Protein AF-A0A7Z9J3K6-F1 (afdb_monomer)

Radius of gyration: 17.69 Å; Cα contacts (8 Å, |Δi|>4): 59; chains: 1; bounding box: 35×29×55 Å

pLDDT: mean 70.99, std 12.91, range [45.59, 91.25]

Foldseek 3Di:
DDDDPPPDDPPPPQDPWDWFAQPPPRDIDTDRCVVVVVDDQQDFDADPVRDTGGGSVVVVD

Secondary structure (DSSP, 8-state):
------------PPPPPEEEE-TTT--EEEE-TTTTTT--TTPEEE-TTS-EEEEGGGG--

Sequence (61 aa):
MERMEQSNSIEILPLPPTIIVCPDCSVPWSADYDDYSWMRKRDLLVCACGEVLCEVNELCD

Structure (mmCIF, N/CA/C/O backbone):
data_AF-A0A7Z9J3K6-F1
#
_entry.id   AF-A0A7Z9J3K6-F1
#
loop_
_atom_site.group_PDB
_atom_site.id
_atom_site.type_symbol
_atom_site.label_atom_id
_atom_site.label_alt_id
_atom_site.label_comp_id
_atom_site.label_asym_id
_atom_site.label_entity_id
_atom_site.label_seq_id
_atom_site.pdbx_PDB_ins_code
_atom_site.Cartn_x
_atom_site.Cartn_y
_atom_site.Cartn_z
_atom_site.occupancy
_atom_site.B_iso_or_equiv
_atom_site.auth_seq_id
_atom_site.auth_comp_id
_atom_site.auth_asym_id
_atom_site.auth_atom_id
_atom_site.pdbx_PDB_model_num
ATOM 1 N N . MET A 1 1 ? 23.945 -21.120 -42.776 1.00 45.59 1 MET A N 1
ATOM 2 C CA . MET A 1 1 ? 24.300 -19.942 -41.954 1.00 45.59 1 MET A CA 1
ATOM 3 C C . MET A 1 1 ? 23.047 -19.562 -41.196 1.00 45.59 1 MET A C 1
ATOM 5 O O . MET A 1 1 ? 22.229 -18.826 -41.719 1.00 45.59 1 MET A O 1
ATOM 9 N N . GLU A 1 2 ? 22.852 -20.145 -40.020 1.00 48.81 2 GLU A N 1
ATOM 10 C CA . GLU A 1 2 ? 21.651 -19.939 -39.211 1.00 48.81 2 GLU A CA 1
ATOM 11 C C . GLU A 1 2 ? 22.129 -19.464 -37.843 1.00 48.81 2 GLU A C 1
ATOM 13 O O . GLU A 1 2 ? 22.579 -20.254 -37.019 1.00 48.81 2 GLU A O 1
ATOM 18 N N . ARG A 1 3 ? 22.141 -18.146 -37.636 1.00 49.28 3 ARG A N 1
ATOM 19 C CA . ARG A 1 3 ? 22.295 -17.573 -36.298 1.00 49.28 3 ARG A CA 1
ATOM 20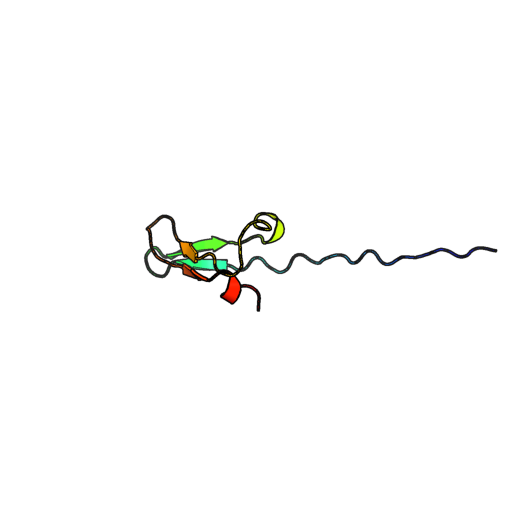 C C . ARG A 1 3 ? 20.898 -17.194 -35.837 1.00 49.28 3 ARG A C 1
ATOM 22 O O . ARG A 1 3 ? 20.391 -16.136 -36.185 1.00 49.28 3 ARG A O 1
ATOM 29 N N . MET A 1 4 ? 20.266 -18.128 -35.133 1.00 54.94 4 MET A N 1
ATOM 30 C CA . MET A 1 4 ? 19.069 -17.874 -34.340 1.00 54.94 4 MET A CA 1
ATOM 31 C C . MET A 1 4 ? 19.460 -16.923 -33.208 1.00 54.94 4 MET A C 1
ATOM 33 O O . MET A 1 4 ? 20.180 -17.314 -32.290 1.00 54.94 4 MET A O 1
ATOM 37 N N . GLU A 1 5 ? 19.024 -15.670 -33.290 1.00 57.28 5 GLU A N 1
ATOM 38 C CA . GLU A 1 5 ? 19.129 -14.720 -32.186 1.00 57.28 5 GLU A CA 1
ATOM 39 C C . GLU A 1 5 ? 18.021 -15.035 -31.176 1.00 57.28 5 GLU A C 1
ATOM 41 O O . GLU A 1 5 ? 16.908 -14.523 -31.247 1.00 57.28 5 GLU A O 1
ATOM 46 N N . GLN A 1 6 ? 18.312 -15.952 -30.253 1.00 53.78 6 GLN A N 1
ATOM 47 C CA . GLN A 1 6 ? 17.521 -16.142 -29.039 1.00 53.78 6 GLN A CA 1
ATOM 48 C C . GLN A 1 6 ? 17.823 -14.979 -28.091 1.00 53.78 6 GLN A C 1
ATOM 50 O O . GLN A 1 6 ? 18.649 -15.088 -27.188 1.00 53.78 6 GLN A O 1
ATOM 55 N N . SER A 1 7 ? 17.180 -13.838 -28.320 1.00 53.91 7 SER A N 1
ATOM 56 C CA . SER A 1 7 ? 17.249 -12.699 -27.405 1.00 53.91 7 SER A CA 1
ATOM 57 C C . SER A 1 7 ? 16.165 -12.835 -26.343 1.00 53.91 7 SER A C 1
ATOM 59 O O . SER A 1 7 ? 15.064 -12.316 -26.475 1.00 53.91 7 SER A O 1
ATOM 61 N N . ASN A 1 8 ? 16.525 -13.626 -25.331 1.00 53.97 8 ASN A N 1
ATOM 62 C CA . ASN A 1 8 ? 16.100 -13.603 -23.933 1.00 53.97 8 ASN A CA 1
ATOM 63 C C . ASN 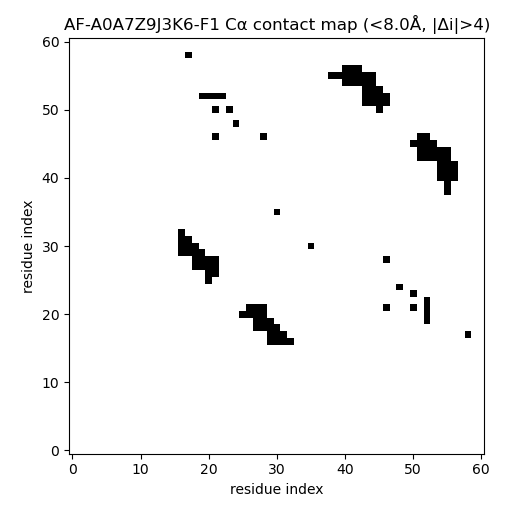A 1 8 ? 14.996 -12.573 -23.607 1.00 53.97 8 ASN A C 1
ATOM 65 O O . ASN A 1 8 ? 15.282 -11.421 -23.272 1.00 53.97 8 ASN A O 1
ATOM 69 N N . SER A 1 9 ? 13.732 -12.989 -23.692 1.00 50.91 9 SER A N 1
ATOM 70 C CA . SER A 1 9 ? 12.639 -12.272 -23.043 1.00 50.91 9 SER A CA 1
ATOM 71 C C . SER A 1 9 ? 12.887 -12.367 -21.543 1.00 50.91 9 SER A C 1
ATOM 73 O O . SER A 1 9 ? 12.771 -13.441 -20.962 1.00 50.91 9 SER A O 1
ATOM 75 N N . ILE A 1 10 ? 13.296 -11.262 -20.924 1.00 58.31 10 ILE A N 1
ATOM 76 C CA . ILE A 1 10 ? 13.257 -11.134 -19.471 1.00 58.31 10 ILE A CA 1
ATOM 77 C C . ILE A 1 10 ? 11.770 -11.197 -19.130 1.00 58.31 10 ILE A C 1
ATOM 79 O O . ILE A 1 10 ? 11.066 -10.197 -19.243 1.00 58.31 10 ILE A O 1
ATOM 83 N N . GLU A 1 11 ? 11.266 -12.389 -18.821 1.00 55.50 11 GLU A N 1
ATOM 84 C CA . GLU A 1 11 ? 9.977 -12.531 -18.165 1.00 55.50 11 GLU A CA 1
ATOM 85 C C . GLU A 1 11 ? 10.159 -11.859 -16.807 1.00 55.50 11 GLU A C 1
ATOM 87 O O . GLU A 1 11 ? 10.763 -12.421 -15.893 1.00 55.50 11 GLU A O 1
ATOM 92 N N . ILE A 1 12 ? 9.753 -10.590 -16.721 1.00 57.97 12 ILE A N 1
ATOM 93 C CA . ILE A 1 12 ? 9.593 -9.880 -15.459 1.00 57.97 12 ILE A CA 1
ATOM 94 C C . ILE A 1 12 ? 8.516 -10.681 -14.732 1.00 57.97 12 ILE A C 1
ATOM 96 O O . ILE A 1 12 ? 7.327 -10.476 -14.954 1.00 57.97 12 ILE A O 1
ATOM 100 N N . LEU A 1 13 ? 8.928 -11.697 -13.972 1.00 52.94 13 LEU A N 1
ATOM 101 C CA . LEU A 1 13 ? 8.029 -12.428 -13.094 1.00 52.94 13 LEU A CA 1
ATOM 102 C C . LEU A 1 13 ? 7.407 -11.365 -12.186 1.00 52.94 13 LEU A C 1
ATOM 104 O O . LEU A 1 13 ? 8.175 -10.663 -11.518 1.00 52.94 13 LEU A O 1
ATOM 108 N N . PRO A 1 14 ? 6.072 -11.187 -12.193 1.00 57.59 14 PRO A N 1
ATOM 109 C CA . PRO A 1 14 ? 5.449 -10.203 -11.332 1.00 57.59 14 PRO A CA 1
ATOM 110 C C . PRO A 1 14 ? 5.853 -10.563 -9.907 1.00 57.59 14 PRO A C 1
ATOM 112 O O . PRO A 1 14 ? 5.654 -11.699 -9.460 1.00 57.59 14 PRO A O 1
ATOM 115 N N . LEU A 1 15 ? 6.517 -9.623 -9.233 1.00 57.41 15 LEU A N 1
ATOM 116 C CA . LEU A 1 15 ? 6.787 -9.761 -7.811 1.00 57.41 15 LEU A CA 1
ATOM 117 C C . LEU A 1 15 ? 5.444 -10.058 -7.133 1.00 57.41 15 LEU A C 1
ATOM 119 O O . LEU A 1 15 ? 4.430 -9.482 -7.539 1.00 57.41 15 LEU A O 1
ATOM 123 N N . PRO A 1 16 ? 5.398 -10.988 -6.163 1.00 59.97 16 PRO A N 1
ATOM 124 C CA . PRO A 1 16 ? 4.152 -11.276 -5.474 1.00 59.97 16 PRO A CA 1
ATOM 125 C C . PRO A 1 16 ? 3.585 -9.958 -4.928 1.00 59.97 16 PRO A C 1
ATOM 127 O O . PRO A 1 16 ? 4.354 -9.171 -4.370 1.00 59.97 16 PRO A O 1
ATOM 130 N N . PRO A 1 17 ? 2.278 -9.694 -5.097 1.00 64.62 17 PRO A N 1
ATOM 131 C CA . PRO A 1 17 ? 1.688 -8.455 -4.619 1.00 64.62 17 PRO A CA 1
ATOM 132 C C . PRO A 1 17 ? 1.920 -8.353 -3.115 1.00 64.62 17 PRO A C 1
ATOM 134 O O . PRO A 1 17 ? 1.600 -9.279 -2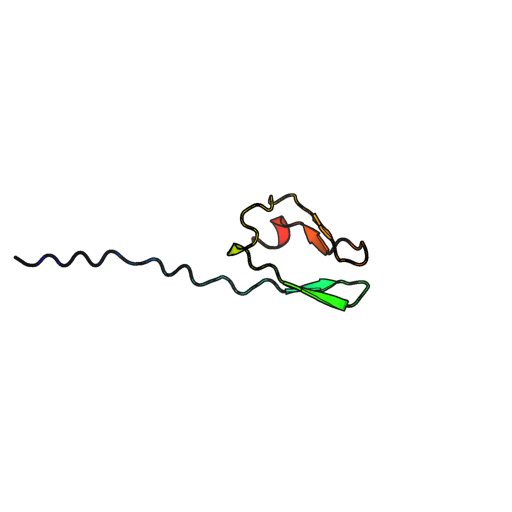.360 1.00 64.62 17 PRO A O 1
ATOM 137 N N . THR A 1 18 ? 2.494 -7.238 -2.669 1.00 71.44 18 THR A N 1
ATOM 138 C CA . THR A 1 18 ? 2.677 -7.005 -1.240 1.00 71.44 18 THR A CA 1
ATOM 139 C C . THR A 1 18 ? 1.304 -6.754 -0.626 1.00 71.44 18 THR A C 1
ATOM 141 O O . THR A 1 18 ? 0.634 -5.771 -0.953 1.00 71.44 18 THR A O 1
ATOM 144 N N . ILE A 1 19 ? 0.867 -7.671 0.243 1.00 75.75 19 ILE A N 1
ATOM 145 C CA . ILE A 1 19 ? -0.398 -7.557 0.974 1.00 75.75 19 ILE A CA 1
ATOM 146 C C . ILE A 1 19 ? -0.119 -6.899 2.322 1.00 75.75 19 ILE A C 1
ATOM 148 O O . ILE A 1 19 ? 0.614 -7.438 3.151 1.00 75.75 19 ILE A O 1
ATOM 152 N N . ILE A 1 20 ? -0.752 -5.757 2.556 1.00 80.88 20 ILE A N 1
ATOM 153 C CA . ILE A 1 20 ? -0.657 -4.972 3.784 1.00 80.88 20 ILE A CA 1
ATOM 154 C C . ILE A 1 20 ? -2.018 -4.996 4.453 1.00 80.88 20 ILE A C 1
ATOM 156 O O . ILE A 1 20 ? -3.032 -4.737 3.816 1.00 80.88 20 ILE A O 1
ATOM 160 N N . VAL A 1 21 ? -2.069 -5.295 5.744 1.00 83.88 21 VAL A N 1
ATOM 161 C CA . VAL A 1 21 ? -3.330 -5.300 6.490 1.00 83.88 21 VAL A CA 1
ATOM 162 C C . VAL A 1 21 ? -3.410 -4.035 7.326 1.00 83.88 21 VAL A C 1
ATOM 164 O O . VAL A 1 21 ? -2.477 -3.719 8.062 1.00 83.88 21 VAL A O 1
ATOM 167 N N . CYS A 1 22 ? -4.526 -3.312 7.229 1.00 86.06 22 CYS A N 1
ATOM 168 C CA . CYS A 1 22 ? -4.741 -2.133 8.056 1.00 86.06 22 CYS A CA 1
ATOM 169 C C . CYS A 1 22 ? -4.779 -2.512 9.545 1.00 86.06 22 CYS A C 1
ATOM 171 O O . CYS A 1 22 ? -5.587 -3.367 9.914 1.00 86.06 22 CYS A O 1
ATOM 173 N N . PRO A 1 23 ? -3.975 -1.876 10.414 1.00 83.75 23 PRO A N 1
ATOM 174 C CA . PRO A 1 23 ? -3.945 -2.218 11.835 1.00 83.75 23 PRO A CA 1
ATOM 175 C C . PRO A 1 23 ? -5.255 -1.879 12.560 1.00 83.75 23 PRO A C 1
ATOM 177 O O . PRO A 1 23 ? -5.586 -2.532 13.544 1.00 83.75 23 PRO A O 1
ATOM 180 N N . ASP A 1 24 ? -6.006 -0.891 12.067 1.00 87.62 24 ASP A N 1
ATOM 181 C CA . ASP A 1 24 ? -7.251 -0.433 12.688 1.00 87.62 24 ASP A CA 1
ATOM 182 C C . ASP A 1 24 ? -8.464 -1.264 12.237 1.00 87.62 24 ASP A C 1
ATOM 184 O O . ASP A 1 24 ? -9.138 -1.910 13.038 1.00 87.62 24 ASP A O 1
ATOM 188 N N . CYS A 1 25 ? -8.717 -1.318 10.928 1.00 91.25 25 CYS A N 1
ATOM 189 C CA . CYS A 1 25 ? -9.907 -1.978 10.387 1.00 91.25 25 CYS A CA 1
ATOM 190 C C . CY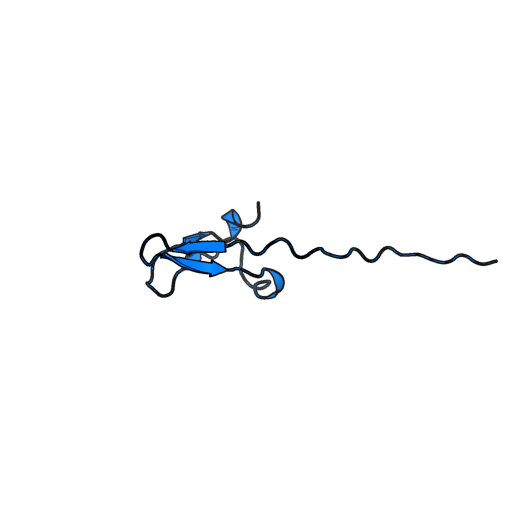S A 1 25 ? -9.666 -3.411 9.889 1.00 91.25 25 CYS A C 1
ATOM 192 O O . CYS A 1 25 ? -10.606 -4.059 9.431 1.00 91.25 25 CYS A O 1
ATOM 194 N N . SER A 1 26 ? -8.429 -3.923 9.963 1.00 87.12 26 SER A N 1
ATOM 195 C CA . SER A 1 26 ? -8.036 -5.253 9.459 1.00 87.12 26 SER A CA 1
ATOM 196 C C . SER A 1 26 ? -8.359 -5.491 7.977 1.00 87.12 26 SER A C 1
ATOM 198 O O . SER A 1 26 ? -8.406 -6.631 7.517 1.00 87.12 26 SER A O 1
ATOM 200 N N . VAL A 1 27 ? -8.585 -4.418 7.212 1.00 85.56 27 VAL A N 1
ATOM 201 C CA . VAL A 1 27 ? -8.855 -4.493 5.775 1.00 85.56 27 VAL A CA 1
ATOM 202 C C . VAL A 1 27 ? -7.546 -4.797 5.043 1.00 85.56 27 VAL A C 1
ATOM 204 O O . VAL A 1 27 ? -6.565 -4.075 5.248 1.00 85.56 27 VAL A O 1
ATOM 207 N N . PRO A 1 28 ? -7.505 -5.847 4.204 1.00 81.81 28 PRO A N 1
ATOM 208 C CA . PRO A 1 28 ? -6.345 -6.135 3.379 1.00 81.81 28 PRO A CA 1
ATOM 209 C C . PRO A 1 28 ? -6.251 -5.130 2.229 1.00 81.81 28 PRO A C 1
ATOM 211 O O . PRO A 1 28 ? -7.241 -4.808 1.572 1.00 81.81 28 PRO A O 1
ATOM 214 N N . TRP A 1 29 ? -5.038 -4.669 1.977 1.00 78.81 29 TRP A N 1
ATOM 215 C CA . TRP A 1 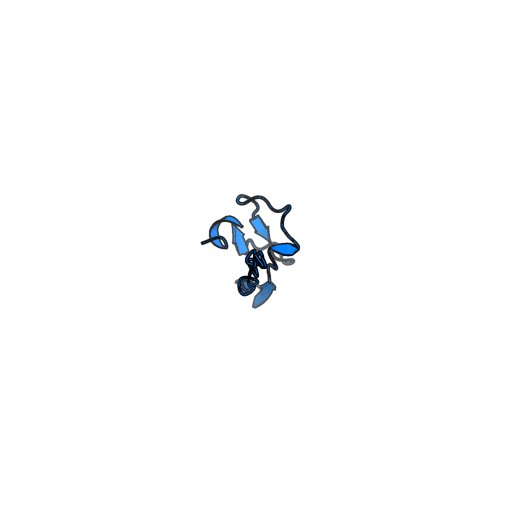29 ? -4.665 -3.779 0.896 1.00 78.81 29 TRP A CA 1
ATOM 216 C C . TRP A 1 29 ? -3.572 -4.450 0.064 1.00 78.81 29 TRP A C 1
ATOM 218 O O . TRP A 1 29 ? -2.635 -5.018 0.620 1.00 78.81 29 TRP A O 1
ATOM 228 N N . SER A 1 30 ? -3.696 -4.416 -1.260 1.00 72.94 30 SER A N 1
ATOM 229 C CA . SER A 1 30 ? -2.732 -5.015 -2.185 1.00 72.94 30 SER A CA 1
ATOM 230 C C . SER A 1 30 ? -2.213 -3.956 -3.151 1.00 72.94 30 SER A C 1
ATOM 232 O O . SER A 1 30 ? -3.010 -3.312 -3.836 1.00 72.94 30 SER A O 1
ATOM 234 N N . ALA A 1 31 ? -0.890 -3.802 -3.224 1.00 67.25 31 ALA A N 1
ATOM 235 C CA . ALA A 1 31 ? -0.229 -3.065 -4.298 1.00 67.25 31 ALA A CA 1
ATOM 236 C C . ALA A 1 31 ? 0.152 -4.034 -5.414 1.00 67.25 31 ALA A C 1
ATOM 238 O O . ALA A 1 31 ? 1.076 -4.829 -5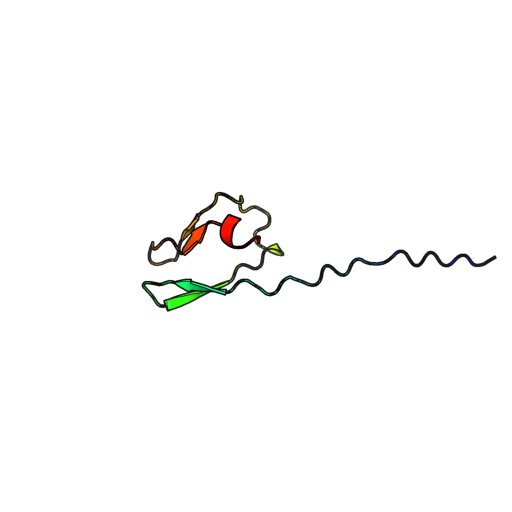.240 1.00 67.25 31 ALA A O 1
ATOM 239 N N . ASP A 1 32 ? -0.486 -3.901 -6.573 1.00 65.50 32 ASP A N 1
ATOM 240 C CA . ASP A 1 32 ? 0.116 -4.343 -7.826 1.00 65.50 32 ASP A CA 1
ATOM 241 C C . ASP A 1 32 ? 0.963 -3.188 -8.367 1.00 65.50 32 ASP A C 1
ATOM 243 O O . ASP A 1 32 ? 0.453 -2.163 -8.818 1.00 65.50 32 ASP A O 1
ATOM 247 N N . TYR A 1 33 ? 2.286 -3.317 -8.261 1.00 59.69 33 TYR A N 1
ATOM 248 C CA . TYR A 1 33 ? 3.226 -2.260 -8.649 1.00 59.69 33 TYR A CA 1
ATOM 249 C C . TYR A 1 33 ? 3.118 -1.843 -10.119 1.00 59.69 33 TYR A C 1
ATOM 251 O O . TYR A 1 33 ? 3.401 -0.686 -10.436 1.00 59.69 33 TYR A O 1
ATOM 259 N N . ASP A 1 34 ? 2.677 -2.751 -10.994 1.00 62.75 34 ASP A N 1
ATOM 260 C CA . ASP A 1 34 ? 2.407 -2.450 -12.402 1.00 62.75 34 ASP A CA 1
ATOM 261 C C . ASP A 1 34 ? 1.286 -1.408 -12.573 1.00 62.75 34 ASP A C 1
ATOM 263 O O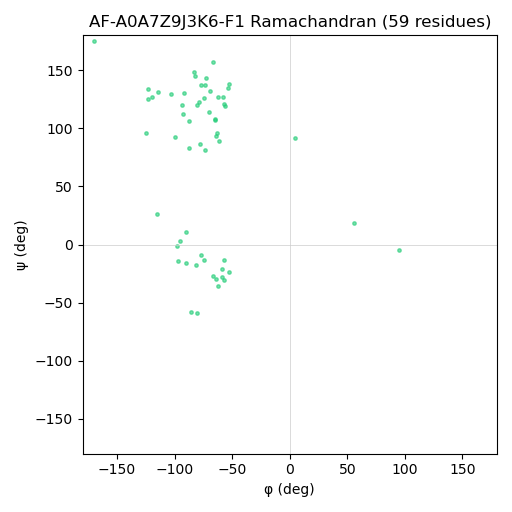 . ASP A 1 34 ? 1.396 -0.529 -13.428 1.00 62.75 34 ASP A O 1
ATOM 267 N N . ASP A 1 35 ? 0.261 -1.416 -11.712 1.00 61.62 35 ASP A N 1
ATOM 268 C CA . ASP A 1 35 ? -0.840 -0.438 -11.748 1.00 61.62 35 ASP A CA 1
ATOM 269 C C . ASP A 1 35 ? -0.484 0.895 -11.061 1.00 61.62 35 ASP A C 1
ATOM 271 O O . ASP A 1 35 ? -1.115 1.936 -11.294 1.00 61.62 35 ASP A O 1
ATOM 275 N N . TYR A 1 36 ? 0.567 0.896 -10.236 1.00 63.03 36 TYR A N 1
ATOM 276 C CA . TYR A 1 36 ? 0.988 2.036 -9.422 1.00 63.03 36 TYR A CA 1
ATOM 277 C C . TYR A 1 36 ? 2.361 2.593 -9.803 1.00 63.03 36 TYR A C 1
ATOM 279 O O . TYR A 1 36 ? 3.003 3.264 -8.998 1.00 63.03 36 TYR A O 1
ATOM 287 N N . SER A 1 37 ? 2.785 2.425 -11.059 1.00 66.50 37 SER A N 1
ATOM 288 C CA . SER A 1 37 ? 4.048 2.975 -11.584 1.00 66.50 37 SER A CA 1
ATOM 289 C C . SER A 1 37 ? 4.183 4.506 -11.447 1.00 66.50 37 SER A C 1
ATOM 291 O O . SER A 1 37 ? 5.263 5.066 -11.641 1.00 66.50 37 SER A O 1
ATOM 293 N N . TRP A 1 38 ? 3.081 5.197 -11.142 1.00 70.62 38 TRP A N 1
ATOM 294 C CA . TRP A 1 38 ? 3.000 6.633 -10.877 1.00 70.62 38 TRP A CA 1
ATOM 295 C C . TRP A 1 38 ? 3.185 7.009 -9.396 1.00 70.62 38 TRP A C 1
ATOM 297 O O . TRP A 1 38 ? 3.439 8.184 -9.115 1.00 70.62 38 TRP A O 1
ATOM 307 N N . MET A 1 39 ? 3.076 6.057 -8.460 1.00 71.62 39 MET A N 1
ATOM 308 C CA . MET A 1 39 ? 3.323 6.298 -7.038 1.00 71.62 39 MET A CA 1
ATOM 309 C C . MET A 1 39 ? 4.806 6.559 -6.802 1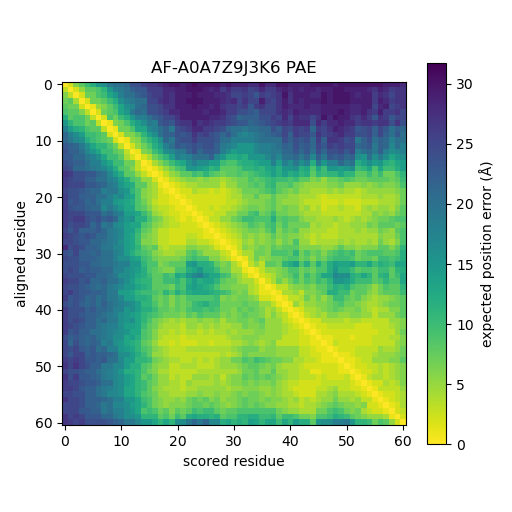.00 71.62 39 MET A C 1
ATOM 311 O O . MET A 1 39 ? 5.693 5.838 -7.270 1.00 71.62 39 MET A O 1
ATOM 315 N N . ARG A 1 40 ? 5.101 7.619 -6.057 1.00 74.62 40 ARG A N 1
ATOM 316 C CA . ARG A 1 40 ? 6.471 7.932 -5.659 1.00 74.62 40 ARG A CA 1
ATOM 317 C C . ARG A 1 40 ? 6.822 7.105 -4.435 1.00 74.62 40 ARG A C 1
ATOM 319 O O . ARG A 1 40 ? 5.999 6.901 -3.558 1.00 74.62 40 ARG A O 1
ATOM 326 N N . LYS A 1 41 ? 8.100 6.741 -4.299 1.00 73.25 41 LYS A N 1
ATOM 327 C CA . LYS A 1 41 ? 8.613 6.024 -3.114 1.00 73.25 41 LYS A CA 1
ATOM 328 C C . LYS A 1 41 ? 8.280 6.705 -1.775 1.00 73.25 41 LYS A C 1
ATOM 330 O O . LYS A 1 41 ? 8.266 6.048 -0.751 1.00 73.25 41 LYS A O 1
ATOM 335 N N . ARG A 1 42 ? 8.037 8.018 -1.774 1.00 77.88 42 ARG A N 1
ATOM 336 C CA . ARG A 1 42 ? 7.701 8.799 -0.572 1.00 77.88 42 ARG A CA 1
ATOM 337 C C . ARG A 1 42 ? 6.202 8.980 -0.348 1.00 77.88 42 ARG A C 1
ATOM 339 O O . ARG A 1 42 ? 5.823 9.729 0.548 1.00 77.88 42 ARG A O 1
ATOM 346 N N . ASP A 1 43 ? 5.367 8.386 -1.191 1.00 82.00 43 ASP A N 1
ATOM 347 C CA . ASP A 1 43 ? 3.932 8.450 -0.983 1.00 82.00 43 ASP A CA 1
ATOM 348 C C . ASP A 1 43 ? 3.561 7.558 0.204 1.00 82.00 43 ASP A C 1
ATOM 350 O O . ASP A 1 43 ? 4.163 6.507 0.443 1.00 82.00 43 ASP A O 1
ATOM 354 N N . LEU A 1 44 ? 2.584 8.029 0.973 1.00 83.50 44 LEU A N 1
ATOM 355 C CA . LEU A 1 44 ? 2.026 7.297 2.097 1.00 83.50 44 LEU A CA 1
ATOM 356 C C . LEU A 1 44 ? 0.838 6.492 1.606 1.00 83.50 44 LEU A C 1
ATOM 358 O O . LEU A 1 44 ? -0.070 7.030 0.965 1.00 83.50 44 LEU A O 1
ATOM 362 N N . LEU A 1 45 ? 0.824 5.216 1.956 1.00 81.50 45 LEU A N 1
ATOM 363 C CA . LEU A 1 45 ? -0.348 4.388 1.779 1.00 81.50 45 LEU A CA 1
ATOM 364 C C . LEU A 1 45 ? -1.305 4.644 2.922 1.00 81.50 45 LEU A C 1
ATOM 366 O O . LEU A 1 45 ? -0.969 4.454 4.086 1.00 81.50 45 LEU A O 1
ATOM 370 N N . VAL A 1 46 ? -2.501 5.103 2.576 1.00 85.31 46 VAL A N 1
ATOM 371 C CA . VAL A 1 46 ? -3.541 5.448 3.540 1.00 85.31 46 VAL A CA 1
ATOM 372 C C . VAL A 1 46 ? -4.744 4.562 3.271 1.00 85.31 46 VAL A C 1
ATOM 374 O O . VAL A 1 46 ? -5.234 4.474 2.144 1.00 85.31 46 VAL A O 1
ATOM 377 N N . CYS A 1 47 ? -5.211 3.884 4.312 1.00 86.19 47 CYS A N 1
ATOM 378 C CA . CYS A 1 47 ? -6.422 3.087 4.259 1.00 86.19 47 CYS A CA 1
ATOM 379 C C . CYS A 1 47 ? -7.650 3.990 4.066 1.00 86.19 47 CYS A C 1
ATOM 381 O O . CYS A 1 47 ? -7.656 5.157 4.455 1.00 86.19 47 CYS A O 1
ATOM 383 N N . ALA A 1 48 ? -8.745 3.435 3.547 1.00 85.19 48 ALA A N 1
ATOM 384 C CA . ALA A 1 48 ? -10.020 4.146 3.441 1.00 85.19 48 ALA A CA 1
ATOM 385 C C . ALA A 1 48 ? -10.566 4.640 4.801 1.00 85.19 48 ALA A C 1
ATOM 387 O O . ALA A 1 48 ? -11.371 5.568 4.825 1.00 85.19 48 ALA A O 1
ATOM 388 N N . CYS A 1 49 ? -10.127 4.057 5.926 1.00 87.75 49 CYS A N 1
ATOM 389 C CA . CYS A 1 49 ? -10.464 4.545 7.268 1.00 87.75 49 CYS A CA 1
ATOM 390 C C . CYS A 1 49 ? -9.672 5.796 7.699 1.00 87.75 49 CYS A C 1
ATOM 392 O O . CYS A 1 49 ? -10.005 6.394 8.717 1.00 87.75 49 CYS A O 1
ATOM 394 N N . GLY A 1 50 ? -8.657 6.209 6.931 1.00 87.00 50 GLY A N 1
ATOM 395 C CA . GLY A 1 50 ? -7.774 7.338 7.239 1.00 87.00 50 GLY A CA 1
ATOM 396 C C . GLY A 1 50 ? -6.468 6.952 7.940 1.00 87.00 50 GLY A C 1
ATOM 397 O O . GLY A 1 50 ? -5.619 7.820 8.129 1.00 87.00 50 GLY A O 1
ATOM 398 N N . GLU A 1 51 ? -6.285 5.676 8.288 1.00 88.94 51 GLU A N 1
ATOM 399 C CA . GLU A 1 51 ? -5.066 5.181 8.935 1.00 88.94 51 GLU A CA 1
ATOM 400 C C . GLU A 1 51 ? -3.916 5.028 7.932 1.00 88.94 51 GLU A C 1
ATOM 402 O O . GLU A 1 51 ? -4.111 4.515 6.824 1.00 88.94 51 GLU A O 1
ATOM 407 N N . VAL A 1 52 ? -2.708 5.440 8.323 1.00 86.31 52 VAL A N 1
ATOM 408 C CA . VAL A 1 52 ? -1.500 5.270 7.505 1.00 86.31 52 VAL A CA 1
ATOM 409 C C . VAL A 1 52 ? -1.009 3.830 7.640 1.00 86.31 52 VAL A C 1
ATOM 411 O O . VAL A 1 52 ? -0.738 3.352 8.736 1.00 86.31 52 VAL A O 1
ATOM 414 N N . LEU A 1 53 ? -0.905 3.139 6.510 1.00 84.69 53 LEU A N 1
ATOM 415 C CA . LEU A 1 53 ? -0.467 1.751 6.413 1.00 84.69 53 LEU A CA 1
ATOM 416 C C . LEU A 1 53 ? 1.063 1.657 6.467 1.00 84.69 53 LEU A C 1
ATOM 418 O O . LEU A 1 53 ? 1.602 0.994 7.347 1.00 84.69 53 LEU A O 1
ATOM 422 N N . CYS A 1 54 ? 1.744 2.314 5.526 1.00 81.31 54 CYS A N 1
ATOM 423 C CA . CYS A 1 54 ? 3.205 2.362 5.413 1.00 81.31 54 CYS A CA 1
ATOM 424 C C . CYS A 1 54 ? 3.634 3.408 4.369 1.00 81.31 54 CYS A C 1
ATOM 426 O O . CYS A 1 54 ? 2.801 3.973 3.648 1.00 81.31 54 CYS A O 1
ATOM 428 N N . GLU A 1 55 ? 4.938 3.636 4.239 1.00 82.56 55 GLU A N 1
ATOM 429 C CA . GLU A 1 55 ? 5.506 4.337 3.084 1.00 82.56 55 GLU A CA 1
ATOM 430 C C . GLU A 1 55 ? 5.699 3.380 1.899 1.00 82.56 55 GLU A C 1
ATOM 432 O O . GLU A 1 55 ? 6.076 2.220 2.068 1.00 82.56 55 GLU A O 1
ATOM 437 N N . VAL A 1 56 ? 5.508 3.868 0.668 1.00 77.56 56 VAL A N 1
ATOM 438 C CA . VAL A 1 56 ? 5.753 3.070 -0.553 1.00 77.56 56 VAL A CA 1
ATOM 439 C C . VAL A 1 56 ? 7.199 2.553 -0.613 1.00 77.56 56 VAL A C 1
ATOM 441 O O . VAL A 1 56 ? 7.451 1.476 -1.148 1.00 77.56 56 VAL A O 1
ATOM 444 N N . ASN A 1 57 ? 8.160 3.283 -0.038 1.00 76.00 57 ASN A N 1
ATOM 445 C CA . ASN A 1 57 ? 9.557 2.857 0.035 1.00 76.00 57 ASN A CA 1
ATOM 446 C C . ASN A 1 57 ? 9.759 1.585 0.872 1.00 76.00 57 ASN A C 1
ATOM 448 O O . ASN A 1 57 ? 10.682 0.836 0.579 1.00 76.00 57 ASN A O 1
ATOM 452 N N . GLU A 1 58 ? 8.920 1.336 1.879 1.00 72.50 58 GLU A N 1
ATOM 453 C CA . GLU A 1 58 ? 9.017 0.154 2.753 1.00 72.50 58 GLU A CA 1
ATOM 454 C C . GLU A 1 58 ? 8.544 -1.131 2.068 1.00 72.50 58 GLU A C 1
ATOM 456 O O . GLU A 1 58 ? 8.781 -2.228 2.561 1.00 72.50 58 GLU A O 1
ATOM 461 N N . LEU A 1 59 ? 7.877 -0.998 0.925 1.00 69.69 59 LEU A N 1
ATOM 462 C CA . LEU A 1 59 ? 7.350 -2.113 0.150 1.00 69.69 59 LEU A CA 1
ATOM 463 C C . LEU A 1 59 ? 8.280 -2.525 -1.004 1.00 69.69 59 LEU A C 1
ATOM 465 O O . LEU A 1 59 ? 8.083 -3.581 -1.600 1.00 69.69 59 LEU A O 1
ATOM 469 N N . CYS A 1 6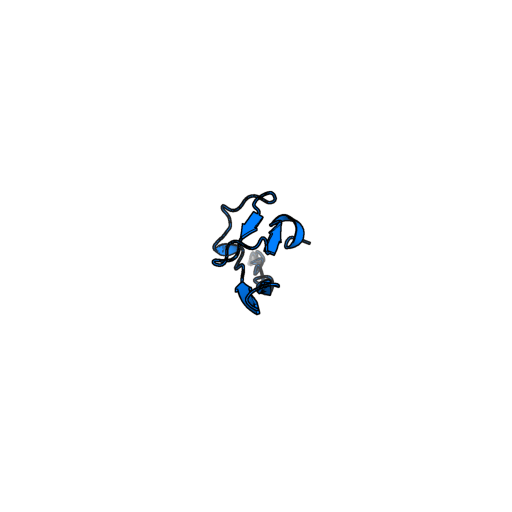0 ? 9.266 -1.681 -1.336 1.00 62.75 60 CYS A N 1
ATOM 470 C CA . CYS A 1 60 ? 10.199 -1.862 -2.452 1.00 62.75 60 CYS A CA 1
ATOM 471 C C . CYS A 1 60 ? 11.494 -2.624 -2.093 1.00 62.75 60 CYS A C 1
ATOM 473 O O . CYS A 1 60 ? 12.425 -2.578 -2.903 1.00 62.75 60 CYS A O 1
ATOM 475 N N . ASP A 1 61 ? 11.585 -3.244 -0.912 1.00 55.78 61 ASP A N 1
ATOM 476 C CA . ASP A 1 61 ? 12.793 -3.949 -0.435 1.00 55.78 61 ASP A CA 1
ATOM 477 C C . ASP A 1 61 ? 12.837 -5.427 -0.866 1.00 55.78 61 ASP A C 1
ATOM 479 O O . ASP A 1 61 ? 11.807 -6.128 -0.719 1.00 55.78 61 ASP A O 1
#

Solvent-accessible surface area (backbone atoms only — not comparable to full-atom values): 4236 Å² total; per-residue (Å²): 141,84,83,80,81,82,75,77,78,78,75,78,70,76,71,80,62,56,75,44,65,34,90,86,79,63,49,79,43,72,52,56,63,86,84,42,75,82,64,50,57,84,38,71,42,61,44,96,89,70,50,76,69,50,48,45,51,77,71,74,117

Mean predicted aligned error: 11.92 Å

Nearest PDB structures (foldseek):
  2xoy-assembly2_B  TM=2.138E-01  e=1.447E+00  Homo sapiens
  4wa6-assembly3_H-2  TM=3.874E-01  e=8.237E+00  Saccharomyces cerevisiae S288C